Protein AF-A0A833L3V5-F1 (afdb_monomer)

Nearest PDB structures (foldseek):
  6b43-assembly1_e  TM=5.409E-01  e=3.934E+00  Human gammaherpesvirus 8
  6b43-assembly1_8  TM=4.117E-01  e=1.945E+00  Human gammaherpesvirus 8

Secondary structure (DSSP, 8-state):
---HHHHHHHHHHHHHHTS-----PPP-PPPP----SSSS--EEEEEEEEEEEEE-GGG-EEEEEEEEEESSHHHHHHHHHHHHHHSBS--SEEEEEEEEE-

Structure (mmCIF, N/CA/C/O backbone):
data_AF-A0A833L3V5-F1
#
_entry.id   AF-A0A833L3V5-F1
#
loop_
_atom_site.group_PDB
_atom_site.id
_atom_site.type_symbol
_atom_site.label_atom_id
_atom_site.label_alt_id
_atom_site.label_comp_id
_atom_site.label_asym_id
_atom_site.label_entity_id
_atom_site.label_seq_id
_atom_site.pdbx_PDB_ins_code
_atom_site.Cartn_x
_atom_site.Cartn_y
_atom_site.Cartn_z
_atom_site.occupancy
_atom_site.B_iso_or_equiv
_atom_site.auth_seq_id
_atom_site.auth_comp_id
_atom_site.auth_asym_id
_atom_site.auth_atom_id
_atom_site.pdbx_PDB_model_num
ATOM 1 N N . MET A 1 1 ? 7.699 17.200 63.605 1.00 53.66 1 MET A N 1
ATOM 2 C CA . MET A 1 1 ? 7.824 15.747 63.352 1.00 53.66 1 MET A CA 1
ATOM 3 C C . MET A 1 1 ? 7.376 15.482 61.928 1.00 53.66 1 MET A C 1
ATOM 5 O O . MET A 1 1 ? 6.195 15.617 61.641 1.00 53.66 1 MET A O 1
ATOM 9 N N . ILE A 1 2 ? 8.314 15.217 61.018 1.00 55.28 2 ILE A N 1
ATOM 10 C CA . ILE A 1 2 ? 7.978 14.902 59.626 1.00 55.28 2 ILE A CA 1
ATOM 11 C C . ILE A 1 2 ? 7.333 13.515 59.619 1.00 55.28 2 ILE A C 1
ATOM 13 O O . ILE A 1 2 ? 7.936 12.539 60.067 1.00 55.28 2 ILE A O 1
ATOM 17 N N . ASN A 1 3 ? 6.070 13.459 59.201 1.00 66.12 3 ASN A N 1
ATOM 18 C CA . ASN A 1 3 ? 5.272 12.246 59.250 1.00 66.12 3 ASN A CA 1
ATOM 19 C C . ASN A 1 3 ? 5.840 11.254 58.224 1.00 66.12 3 ASN A C 1
ATOM 21 O O . ASN A 1 3 ? 5.888 11.545 57.034 1.00 66.12 3 ASN A O 1
ATOM 25 N N . ARG A 1 4 ? 6.317 10.086 58.667 1.00 68.69 4 ARG A N 1
ATOM 26 C CA . ARG A 1 4 ? 7.006 9.117 57.786 1.00 68.69 4 ARG A CA 1
ATOM 27 C C . ARG A 1 4 ? 6.152 8.693 56.581 1.00 68.69 4 ARG A C 1
ATOM 29 O O . ARG A 1 4 ? 6.701 8.362 55.539 1.00 68.69 4 ARG A O 1
ATOM 36 N N . LEU A 1 5 ? 4.827 8.784 56.720 1.00 67.25 5 LEU A N 1
ATOM 37 C CA . LEU A 1 5 ? 3.826 8.551 55.678 1.00 67.25 5 LEU A CA 1
ATOM 38 C C . LEU A 1 5 ? 3.848 9.576 54.533 1.00 67.25 5 LEU A C 1
ATOM 40 O O . LEU A 1 5 ? 3.652 9.198 53.382 1.00 67.25 5 LEU A O 1
ATOM 44 N N . THR A 1 6 ? 4.091 10.863 54.806 1.00 70.19 6 THR A N 1
ATOM 45 C CA . THR A 1 6 ? 4.144 11.874 53.734 1.00 70.19 6 THR A CA 1
ATOM 46 C C . THR A 1 6 ? 5.424 11.764 52.916 1.00 70.19 6 THR A C 1
ATOM 48 O O . THR A 1 6 ? 5.406 12.063 51.722 1.00 70.19 6 THR A O 1
ATOM 51 N N . LEU A 1 7 ? 6.512 11.277 53.520 1.00 68.75 7 LEU A N 1
ATOM 52 C CA . LEU A 1 7 ? 7.782 11.046 52.829 1.00 68.75 7 LEU A CA 1
ATOM 53 C C . LEU A 1 7 ? 7.708 9.860 51.861 1.00 68.75 7 LEU A C 1
ATOM 55 O O . LEU A 1 7 ? 8.205 9.945 50.744 1.00 68.75 7 LEU A O 1
ATOM 59 N N . SER A 1 8 ? 7.053 8.769 52.260 1.00 70.56 8 SER A N 1
ATOM 60 C CA . SER A 1 8 ? 6.876 7.602 51.392 1.00 70.56 8 SER A CA 1
ATOM 61 C C . SER A 1 8 ? 5.919 7.876 50.230 1.00 70.56 8 SER A C 1
ATOM 63 O O . SER A 1 8 ? 6.185 7.429 49.116 1.00 70.56 8 SER A O 1
ATOM 65 N N . LEU A 1 9 ? 4.861 8.668 50.442 1.00 72.19 9 LEU A N 1
ATOM 66 C CA . LEU A 1 9 ? 3.953 9.077 49.361 1.00 72.19 9 LEU A CA 1
ATOM 67 C C . LEU A 1 9 ? 4.633 9.971 48.317 1.00 72.19 9 LEU A C 1
ATOM 69 O O . LEU A 1 9 ? 4.411 9.800 47.121 1.00 72.19 9 LEU A O 1
ATOM 73 N N . SER A 1 10 ? 5.471 10.910 48.755 1.00 71.31 10 SER A N 1
ATOM 74 C CA . SER A 1 10 ? 6.190 11.800 47.837 1.00 71.31 10 SER A CA 1
ATOM 75 C C . SER A 1 10 ? 7.285 11.059 47.066 1.00 71.31 10 SER A C 1
ATOM 77 O O . SER A 1 10 ? 7.423 11.277 45.864 1.00 71.31 10 SER A O 1
ATOM 79 N N . LEU A 1 11 ? 7.981 10.105 47.697 1.00 70.38 11 LEU A N 1
ATOM 80 C CA . LEU A 1 11 ? 8.932 9.239 46.993 1.00 70.38 11 LEU A CA 1
ATOM 81 C C . LEU A 1 11 ? 8.243 8.369 45.927 1.00 70.38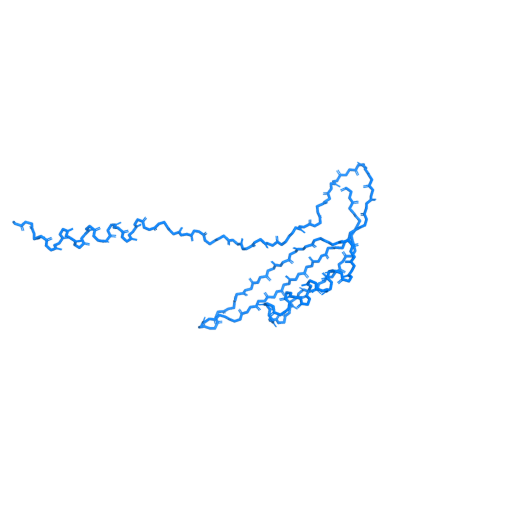 11 LEU A C 1
ATOM 83 O O . LEU A 1 11 ? 8.760 8.238 44.821 1.00 70.38 11 LEU A O 1
ATOM 87 N N . ALA A 1 12 ? 7.063 7.818 46.232 1.00 70.62 12 ALA A N 1
ATOM 88 C CA . ALA A 1 12 ? 6.280 7.025 45.282 1.00 70.62 12 ALA A CA 1
ATOM 89 C C . ALA A 1 12 ? 5.734 7.867 44.112 1.00 70.62 12 ALA A C 1
ATOM 91 O O . ALA A 1 12 ? 5.686 7.403 42.976 1.00 70.62 12 ALA A O 1
ATOM 92 N N . ALA A 1 13 ? 5.358 9.124 44.361 1.00 69.94 13 ALA A N 1
ATOM 93 C CA . ALA A 1 13 ? 4.929 10.038 43.304 1.00 69.94 13 ALA A CA 1
ATOM 94 C C . ALA A 1 13 ? 6.081 10.399 42.345 1.00 69.94 13 ALA A C 1
ATOM 96 O O . ALA A 1 13 ? 5.876 10.470 41.133 1.00 69.94 13 ALA A O 1
ATOM 97 N N . LEU A 1 14 ? 7.303 10.569 42.867 1.00 71.12 14 LEU A N 1
ATOM 98 C CA . LEU A 1 14 ? 8.493 10.825 42.048 1.00 71.12 14 LEU A CA 1
ATOM 99 C C . LEU A 1 14 ? 8.895 9.619 41.186 1.00 71.12 14 LEU A C 1
ATOM 101 O O . LEU A 1 14 ? 9.328 9.813 40.052 1.00 71.12 14 LEU A O 1
ATOM 105 N N . THR A 1 15 ? 8.731 8.385 41.672 1.00 67.88 15 THR A N 1
ATOM 106 C CA . THR A 1 15 ? 9.057 7.188 40.877 1.00 67.88 15 THR A CA 1
ATOM 107 C C . THR A 1 15 ? 8.056 6.941 39.749 1.00 67.88 15 THR A C 1
ATOM 109 O O . THR A 1 15 ? 8.459 6.513 38.670 1.00 67.88 15 THR A O 1
ATOM 112 N N . LEU A 1 16 ? 6.777 7.275 39.945 1.00 62.97 16 LEU A N 1
ATOM 113 C CA . LEU A 1 16 ? 5.752 7.222 38.894 1.00 62.97 16 LEU A CA 1
ATOM 114 C C . LEU A 1 16 ? 5.956 8.295 37.811 1.00 62.97 16 LEU A C 1
ATOM 116 O O . LEU A 1 16 ? 5.728 8.022 36.635 1.00 62.97 16 LEU A O 1
ATOM 120 N N . ALA A 1 17 ? 6.433 9.486 38.184 1.00 62.66 17 ALA A N 1
ATOM 121 C CA . ALA A 1 17 ? 6.758 10.556 37.236 1.00 62.66 17 ALA A CA 1
ATOM 122 C C . ALA A 1 17 ? 8.057 10.303 36.442 1.00 62.66 17 ALA A C 1
ATOM 124 O O . ALA A 1 17 ? 8.272 10.923 35.403 1.00 62.66 17 ALA A O 1
ATOM 125 N N . ALA A 1 18 ? 8.916 9.397 36.919 1.00 61.84 18 ALA A N 1
ATOM 126 C CA . ALA A 1 18 ? 10.180 9.042 36.277 1.00 61.84 18 ALA A CA 1
ATOM 127 C C . ALA A 1 18 ? 10.049 7.928 35.224 1.00 61.84 18 ALA A C 1
ATOM 129 O O . ALA A 1 18 ? 11.050 7.566 34.603 1.00 61.84 18 ALA A O 1
ATOM 130 N N . ILE A 1 19 ? 8.850 7.373 35.007 1.00 69.31 19 ILE A N 1
ATOM 131 C CA . ILE A 1 19 ? 8.636 6.398 33.936 1.00 69.31 19 ILE A CA 1
ATOM 132 C C . ILE A 1 19 ? 8.763 7.157 32.611 1.00 69.31 19 ILE A C 1
ATOM 134 O O . ILE A 1 19 ? 7.935 8.031 32.338 1.00 69.31 19 ILE A O 1
ATOM 138 N N . PRO A 1 20 ? 9.778 6.863 31.777 1.00 65.19 20 PRO A N 1
ATOM 139 C CA . PRO A 1 20 ? 9.891 7.513 30.488 1.00 65.19 20 PRO A CA 1
ATOM 140 C C . PRO A 1 20 ? 8.635 7.163 29.699 1.00 65.19 20 PRO A C 1
ATOM 142 O O . PRO A 1 20 ? 8.343 5.987 29.469 1.00 65.19 20 PRO A O 1
ATOM 145 N N . ALA A 1 21 ? 7.876 8.184 29.304 1.00 65.12 21 ALA A N 1
ATOM 146 C CA . ALA A 1 21 ? 6.815 8.006 28.334 1.00 65.12 21 ALA A CA 1
ATOM 147 C C . ALA A 1 21 ? 7.463 7.373 27.100 1.00 65.12 21 ALA A C 1
ATOM 149 O O . ALA A 1 21 ? 8.270 8.013 26.423 1.00 65.12 21 ALA A O 1
ATOM 150 N N . GLN A 1 22 ? 7.180 6.091 26.848 1.00 62.50 22 GLN A N 1
ATOM 151 C CA . GLN A 1 22 ? 7.614 5.453 25.617 1.00 62.50 22 GLN A CA 1
ATOM 152 C C . GLN A 1 22 ? 6.957 6.230 24.485 1.00 62.50 22 GLN A C 1
ATOM 154 O O . GLN A 1 22 ? 5.746 6.143 24.279 1.00 62.50 22 GLN A O 1
ATOM 159 N N . ALA A 1 23 ? 7.756 7.040 23.792 1.00 62.38 23 ALA A N 1
ATOM 160 C CA . ALA A 1 23 ? 7.311 7.723 22.599 1.00 62.38 23 ALA A CA 1
ATOM 161 C C . ALA A 1 23 ? 6.834 6.639 21.633 1.00 62.38 23 ALA A C 1
ATOM 163 O O . ALA A 1 23 ? 7.609 5.775 21.214 1.00 62.38 23 ALA A O 1
ATOM 164 N N . TRP A 1 24 ? 5.534 6.647 21.346 1.00 54.75 24 TRP A N 1
ATOM 165 C CA . TRP A 1 24 ? 4.954 5.754 20.363 1.00 54.75 24 TRP A CA 1
ATOM 166 C C . TRP A 1 24 ? 5.729 5.928 19.055 1.00 54.75 24 TRP A C 1
ATOM 168 O O . TRP A 1 24 ? 5.763 7.014 18.476 1.00 54.75 24 TRP A O 1
ATOM 178 N N . SER A 1 25 ? 6.407 4.867 18.627 1.00 49.81 25 SER A N 1
ATOM 179 C CA . SER A 1 25 ? 7.123 4.839 17.359 1.00 49.81 25 SER A CA 1
ATOM 180 C C . SER A 1 25 ? 6.141 4.353 16.298 1.00 49.81 25 SER A C 1
ATOM 182 O O . SER A 1 25 ? 5.559 3.273 16.463 1.00 49.81 25 SER A O 1
ATOM 184 N N . PRO A 1 26 ? 5.910 5.125 15.221 1.00 54.41 26 PRO A N 1
ATOM 185 C CA . PRO A 1 26 ? 5.041 4.662 14.160 1.00 54.41 26 PRO A CA 1
ATOM 186 C C . PRO A 1 26 ? 5.608 3.347 13.608 1.00 54.41 26 PRO A C 1
ATOM 188 O O . PRO A 1 26 ? 6.819 3.241 13.394 1.00 54.41 26 PRO A O 1
ATOM 191 N N . PRO A 1 27 ? 4.763 2.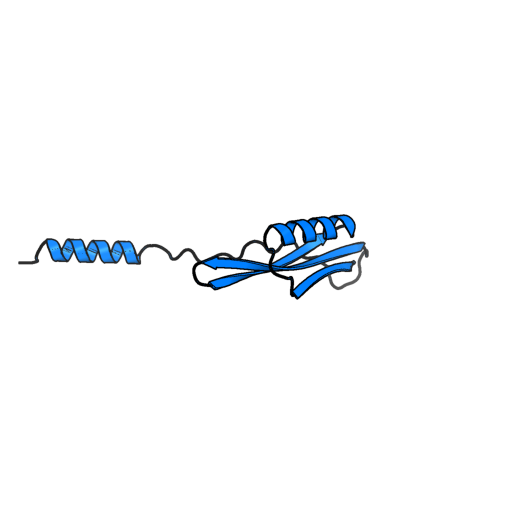322 13.4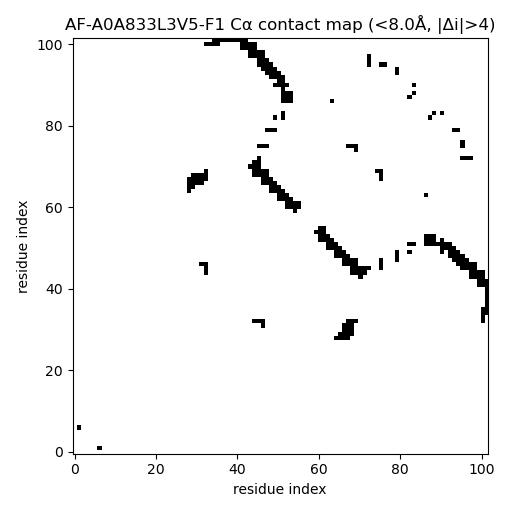02 1.00 50.72 27 PRO A N 1
ATOM 192 C CA . PRO A 1 27 ? 5.217 1.076 12.806 1.00 50.72 27 PRO A CA 1
ATOM 193 C C . PRO A 1 27 ? 5.830 1.371 11.438 1.00 50.72 27 PRO A C 1
ATOM 195 O O . PRO A 1 27 ? 5.361 2.270 10.737 1.00 50.72 27 PRO A O 1
ATOM 198 N N . SER A 1 28 ? 6.851 0.600 11.055 1.00 52.25 28 SER A N 1
ATOM 199 C CA . SER A 1 28 ? 7.485 0.727 9.745 1.00 52.25 28 SER A CA 1
ATOM 200 C C . SER A 1 28 ? 6.423 0.646 8.649 1.00 52.25 28 SER A C 1
ATOM 202 O O . SER A 1 28 ? 5.879 -0.423 8.351 1.00 52.25 28 SER A O 1
ATOM 204 N N . VAL A 1 29 ? 6.122 1.788 8.047 1.00 60.41 29 VAL A N 1
ATOM 205 C CA . VAL A 1 29 ? 5.504 1.843 6.732 1.00 60.41 29 VAL A CA 1
ATOM 206 C C . VAL A 1 29 ? 6.554 1.269 5.783 1.00 60.41 29 VAL A C 1
ATOM 208 O O . VAL A 1 29 ? 7.721 1.633 5.894 1.00 60.41 29 VAL A O 1
ATOM 211 N N . GLY A 1 30 ? 6.212 0.242 5.003 1.00 63.50 30 GLY A N 1
ATOM 212 C CA . GLY A 1 30 ? 7.196 -0.555 4.256 1.00 63.50 30 GLY A CA 1
ATOM 213 C C . GLY A 1 30 ? 8.123 0.268 3.344 1.00 63.50 30 GLY A C 1
ATOM 214 O O . GLY A 1 30 ? 7.966 1.475 3.169 1.00 63.50 30 GLY A O 1
ATOM 215 N N . GLN A 1 31 ? 9.129 -0.388 2.762 1.00 74.06 31 GLN A N 1
ATOM 216 C CA . GLN A 1 31 ? 10.123 0.301 1.933 1.00 74.06 31 GLN A CA 1
ATOM 217 C C . GLN A 1 31 ? 9.475 0.974 0.722 1.00 74.06 31 GLN A C 1
ATOM 219 O O . GLN A 1 31 ? 8.880 0.310 -0.124 1.00 74.06 31 GLN A O 1
ATOM 224 N N . THR A 1 32 ? 9.622 2.290 0.615 1.00 81.12 32 THR A N 1
ATOM 225 C CA . THR A 1 32 ? 9.181 3.048 -0.554 1.00 81.12 32 THR A CA 1
ATOM 226 C C . THR A 1 32 ? 9.996 2.662 -1.786 1.00 81.12 32 THR A C 1
ATOM 228 O O . THR A 1 32 ? 11.136 2.203 -1.682 1.00 81.12 32 THR A O 1
ATOM 231 N N . CYS A 1 33 ? 9.422 2.850 -2.977 1.00 86.38 33 CYS A N 1
ATOM 232 C CA . CYS A 1 33 ? 10.188 2.741 -4.213 1.00 86.38 33 CYS A CA 1
ATOM 233 C C . CYS A 1 33 ? 11.183 3.905 -4.297 1.00 86.38 33 CYS A C 1
ATOM 235 O O . CYS A 1 33 ? 10.861 4.974 -4.815 1.00 86.38 33 CYS A O 1
ATOM 237 N N . ALA A 1 34 ? 12.372 3.705 -3.731 1.00 82.12 34 ALA A N 1
ATOM 238 C CA . ALA A 1 34 ? 13.445 4.681 -3.756 1.00 82.12 34 ALA A CA 1
ATOM 239 C C . ALA A 1 34 ? 14.002 4.791 -5.180 1.00 82.12 34 ALA A C 1
ATOM 241 O O . ALA A 1 34 ? 14.448 3.806 -5.763 1.00 82.12 34 ALA A O 1
ATOM 242 N N . GLY A 1 35 ? 13.960 6.001 -5.728 1.00 78.06 35 GLY A N 1
ATOM 243 C CA . GLY A 1 35 ? 14.605 6.351 -6.985 1.00 78.06 35 GLY A CA 1
ATOM 244 C C . GLY A 1 35 ? 15.452 7.605 -6.807 1.00 78.06 35 GLY A C 1
ATOM 245 O O . GLY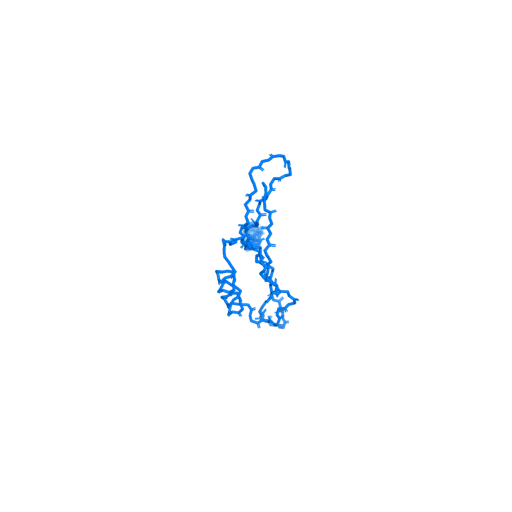 A 1 35 ? 15.144 8.476 -5.993 1.00 78.06 35 GLY A O 1
ATOM 246 N N . THR A 1 36 ? 16.523 7.700 -7.573 1.00 74.56 36 THR A N 1
ATOM 247 C CA . THR A 1 36 ? 17.391 8.859 -7.697 1.00 74.56 36 THR A CA 1
ATOM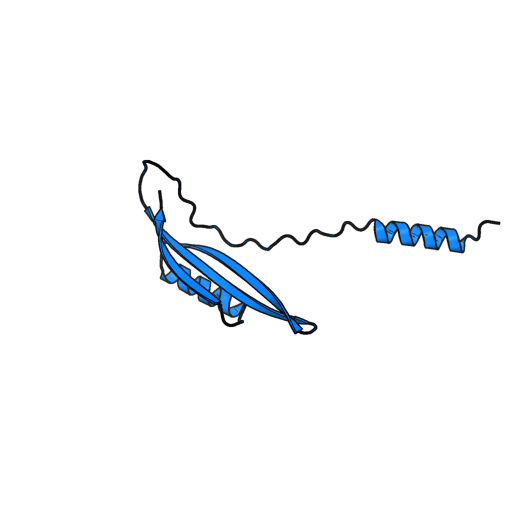 248 C C . THR A 1 36 ? 16.956 9.729 -8.880 1.00 74.56 36 THR A C 1
ATOM 250 O O . THR A 1 36 ? 16.434 9.267 -9.897 1.00 74.56 36 THR A O 1
ATOM 253 N N . ARG A 1 37 ? 17.136 11.046 -8.753 1.00 71.75 37 ARG A N 1
ATOM 254 C CA . ARG A 1 37 ? 16.933 11.990 -9.859 1.00 71.75 37 ARG A CA 1
ATOM 255 C C . ARG A 1 37 ? 18.265 12.145 -10.595 1.00 71.75 37 ARG A C 1
ATOM 257 O O . ARG A 1 37 ? 19.206 12.662 -10.010 1.00 71.75 37 ARG A O 1
ATOM 264 N N . GLY A 1 38 ? 18.338 11.770 -11.872 1.00 74.44 38 GLY A N 1
ATOM 265 C CA . GLY A 1 38 ? 19.551 11.977 -12.670 1.00 74.44 38 GLY A CA 1
ATOM 266 C C . GLY A 1 38 ? 19.681 11.059 -13.883 1.00 74.44 38 GLY A C 1
ATOM 267 O O . GLY A 1 38 ? 18.705 10.442 -14.320 1.00 74.44 38 GLY A O 1
ATOM 268 N N . ALA A 1 39 ? 20.895 11.010 -14.436 1.00 75.06 39 ALA A N 1
ATOM 269 C CA . ALA A 1 39 ? 21.296 10.033 -15.443 1.00 75.06 39 ALA A CA 1
ATOM 270 C C . ALA A 1 39 ? 21.621 8.692 -14.764 1.00 75.06 39 ALA A C 1
ATOM 272 O O . ALA A 1 39 ? 22.223 8.676 -13.695 1.00 75.06 39 ALA A O 1
ATOM 273 N N . GLY A 1 40 ? 21.223 7.576 -15.376 1.00 78.25 40 GLY A N 1
ATOM 274 C CA . GLY A 1 40 ? 21.428 6.245 -14.804 1.00 78.25 40 GLY A CA 1
ATOM 275 C C . GLY A 1 40 ? 20.522 5.176 -15.421 1.00 78.25 40 GLY A C 1
ATOM 276 O O . GLY A 1 40 ? 19.606 5.506 -16.190 1.00 78.25 40 GLY A O 1
ATOM 277 N N . PRO A 1 41 ? 20.781 3.892 -15.117 1.00 82.25 41 PRO A N 1
ATOM 278 C CA . PRO A 1 41 ? 19.982 2.780 -15.610 1.00 82.25 41 PRO A CA 1
ATOM 279 C C . PRO A 1 41 ? 18.556 2.843 -15.055 1.00 82.25 41 PRO A C 1
ATOM 281 O O . PRO A 1 41 ? 18.327 2.958 -13.853 1.00 82.25 41 PRO A O 1
ATOM 284 N N . ARG A 1 42 ? 17.577 2.753 -15.957 1.00 87.56 42 ARG A N 1
ATOM 285 C CA . ARG A 1 42 ? 16.156 2.717 -15.601 1.00 87.56 42 ARG A CA 1
ATOM 286 C C . ARG A 1 42 ? 15.741 1.296 -15.268 1.00 87.56 42 ARG A C 1
ATOM 288 O O . ARG A 1 42 ? 16.064 0.375 -16.012 1.00 87.56 42 ARG A O 1
ATOM 295 N N . HIS A 1 43 ? 14.946 1.140 -14.220 1.00 88.44 43 HIS A N 1
ATOM 296 C CA . HIS A 1 43 ? 14.288 -0.124 -13.914 1.00 88.44 43 HIS A CA 1
ATOM 297 C C . HIS A 1 43 ? 12.813 0.106 -13.585 1.00 88.44 43 HIS A C 1
ATOM 299 O O . HIS A 1 43 ? 12.419 1.172 -13.114 1.00 88.44 43 HIS A O 1
ATOM 305 N N . VAL A 1 44 ? 11.976 -0.882 -13.894 1.00 91.62 44 VAL A N 1
ATOM 306 C CA . VAL A 1 44 ? 10.540 -0.836 -13.606 1.00 91.62 44 VAL A CA 1
ATOM 307 C C . VAL A 1 44 ? 10.293 -1.519 -12.268 1.00 91.62 44 VAL A C 1
ATOM 309 O O . VAL A 1 44 ? 10.794 -2.615 -12.029 1.00 91.62 44 VAL A O 1
ATOM 312 N N . ALA A 1 45 ? 9.503 -0.877 -11.418 1.00 92.69 45 ALA A N 1
ATOM 313 C CA . ALA A 1 45 ? 9.023 -1.429 -10.160 1.00 92.69 45 ALA A CA 1
ATOM 314 C C . ALA A 1 45 ? 7.520 -1.159 -10.007 1.00 92.69 45 ALA A C 1
ATOM 316 O O . ALA A 1 45 ? 6.891 -0.516 -10.850 1.00 92.69 45 ALA A O 1
ATOM 317 N N . VAL A 1 46 ? 6.928 -1.657 -8.928 1.00 93.50 46 VAL A N 1
ATOM 318 C CA . VAL A 1 46 ? 5.523 -1.446 -8.575 1.00 93.50 46 VAL A CA 1
ATOM 319 C C . VAL A 1 46 ? 5.453 -0.831 -7.185 1.00 93.50 46 VAL A C 1
ATOM 321 O O . VAL A 1 46 ? 5.851 -1.455 -6.205 1.00 93.50 46 VAL A O 1
ATOM 324 N N . ALA A 1 47 ? 4.935 0.390 -7.105 1.00 93.75 47 ALA A N 1
ATOM 325 C CA . ALA A 1 47 ? 4.667 1.084 -5.857 1.00 93.75 47 ALA A CA 1
ATOM 326 C C . ALA A 1 47 ? 3.287 0.676 -5.326 1.00 93.75 47 ALA A C 1
ATOM 328 O O . ALA A 1 47 ? 2.259 0.967 -5.944 1.00 93.75 47 ALA A O 1
ATOM 329 N N . GLY A 1 48 ? 3.274 -0.005 -4.184 1.00 93.50 48 GLY A N 1
ATOM 330 C CA . GLY A 1 48 ? 2.071 -0.346 -3.439 1.00 93.50 48 GLY A CA 1
ATOM 331 C C . GLY A 1 48 ? 1.741 0.723 -2.405 1.00 93.50 48 GLY A C 1
ATOM 332 O O . GLY A 1 48 ? 2.618 1.139 -1.650 1.00 93.50 48 GLY A O 1
ATOM 333 N N . ASN A 1 49 ? 0.475 1.132 -2.342 1.00 92.81 49 ASN A N 1
ATOM 334 C CA . ASN A 1 49 ? -0.053 2.008 -1.295 1.00 92.81 49 ASN A CA 1
ATOM 335 C C . ASN A 1 49 ? -1.323 1.394 -0.711 1.00 92.81 49 ASN A C 1
ATOM 337 O O . ASN A 1 49 ? -2.198 0.978 -1.469 1.00 92.81 49 ASN A O 1
ATOM 341 N N . TYR A 1 50 ? -1.431 1.368 0.616 1.00 91.81 50 TYR A N 1
ATOM 342 C CA . TYR A 1 50 ? -2.623 0.919 1.333 1.00 91.81 50 TYR A CA 1
ATOM 343 C C . TYR A 1 50 ? -2.942 1.879 2.477 1.00 91.81 50 TYR A C 1
ATOM 345 O O . TYR A 1 50 ? -2.117 2.085 3.364 1.00 91.81 50 TYR A O 1
ATOM 353 N N . LEU A 1 51 ? -4.146 2.437 2.491 1.00 90.81 51 LEU A N 1
ATOM 354 C CA . LEU A 1 51 ? -4.674 3.251 3.577 1.00 90.81 51 LEU A CA 1
ATOM 355 C C . LEU A 1 51 ? -5.882 2.538 4.164 1.00 90.81 51 LEU A C 1
ATOM 357 O O . LEU A 1 51 ? -6.924 2.519 3.525 1.00 90.81 51 LEU A O 1
ATOM 361 N N . GLY A 1 52 ? -5.764 2.016 5.380 1.00 90.38 52 GLY A N 1
ATOM 362 C CA . GLY A 1 52 ? -6.866 1.351 6.074 1.00 90.38 52 GLY A CA 1
ATOM 363 C C . GLY A 1 52 ? -6.801 1.579 7.575 1.00 90.38 52 GLY A C 1
ATOM 364 O O . GLY A 1 52 ? -6.172 2.522 8.055 1.00 90.38 52 GLY A O 1
ATOM 365 N N . GLY A 1 53 ? -7.458 0.719 8.340 1.00 88.56 53 GLY A N 1
ATOM 366 C CA . GLY A 1 53 ? -7.411 0.803 9.792 1.00 88.56 53 GLY A CA 1
ATOM 367 C C . GLY A 1 53 ? -8.226 -0.277 10.477 1.00 88.56 53 GLY A C 1
ATOM 368 O O . GLY A 1 53 ? -8.723 -1.200 9.834 1.00 88.56 53 GLY A O 1
ATOM 369 N N . ARG A 1 54 ? -8.369 -0.143 11.792 1.00 88.06 54 ARG A N 1
ATOM 370 C CA . ARG A 1 54 ? -9.211 -1.009 12.623 1.00 88.06 54 ARG A CA 1
ATOM 371 C C . ARG A 1 54 ? -9.889 -0.196 13.717 1.00 88.06 54 ARG A C 1
ATOM 373 O O . ARG A 1 54 ? -9.335 0.800 14.183 1.00 88.06 54 ARG A O 1
ATOM 380 N N . LEU A 1 55 ? -11.073 -0.633 14.128 1.00 86.75 55 LEU A N 1
ATOM 381 C CA . LEU A 1 55 ? -11.709 -0.107 15.330 1.00 86.75 55 LEU A CA 1
ATOM 382 C C . LEU A 1 55 ? -10.940 -0.598 16.558 1.00 86.75 55 LEU A C 1
ATOM 384 O O . LEU A 1 55 ? -10.589 -1.774 16.665 1.00 86.75 55 LEU A O 1
ATOM 388 N N . VAL A 1 56 ? -10.669 0.329 17.461 1.00 84.62 56 VAL A N 1
ATOM 389 C CA . VAL A 1 56 ? -10.111 0.100 18.791 1.00 84.62 56 VAL A CA 1
ATOM 390 C C . VAL A 1 56 ? -11.237 0.332 19.806 1.00 84.62 56 VAL A C 1
ATOM 392 O O . VAL A 1 56 ? -12.374 0.654 19.452 1.00 84.62 56 VAL A O 1
ATOM 395 N N . ARG A 1 57 ? -10.943 0.113 21.086 1.00 84.19 57 ARG A N 1
ATOM 396 C CA . ARG A 1 57 ? -11.869 0.357 22.191 1.00 84.19 57 ARG A CA 1
ATOM 397 C C . ARG A 1 57 ? -12.386 1.805 22.184 1.00 84.19 57 ARG A C 1
ATOM 399 O O . ARG A 1 57 ? -11.693 2.716 21.737 1.00 84.19 57 ARG A O 1
ATOM 406 N N . ASP A 1 58 ? -13.611 1.980 22.676 1.00 85.25 58 ASP A N 1
ATOM 407 C CA . ASP A 1 58 ? -14.264 3.282 22.872 1.00 85.25 58 ASP A CA 1
ATOM 408 C C . ASP A 1 58 ? -14.499 4.081 21.573 1.00 85.25 58 ASP A C 1
ATOM 410 O O . ASP A 1 58 ? -14.518 5.308 21.567 1.00 85.25 58 ASP A O 1
ATOM 414 N N . GLY A 1 59 ? -14.691 3.381 20.447 1.00 77.62 59 GLY A N 1
ATOM 415 C CA . GLY A 1 59 ? -15.044 3.993 19.159 1.00 77.62 59 GLY A CA 1
ATOM 416 C C . GLY A 1 59 ? -13.879 4.671 18.430 1.00 77.62 59 GLY A C 1
ATOM 417 O O . GLY A 1 59 ? -14.081 5.280 17.379 1.00 77.62 59 GLY A O 1
ATOM 418 N N . ILE A 1 60 ? -12.656 4.553 18.951 1.00 81.12 60 ILE A N 1
ATOM 419 C CA . ILE A 1 60 ? -11.455 5.123 18.339 1.00 81.12 60 ILE A CA 1
ATOM 420 C C . ILE A 1 60 ? -11.047 4.283 17.124 1.00 81.12 60 ILE A C 1
ATOM 422 O O . ILE A 1 60 ? -10.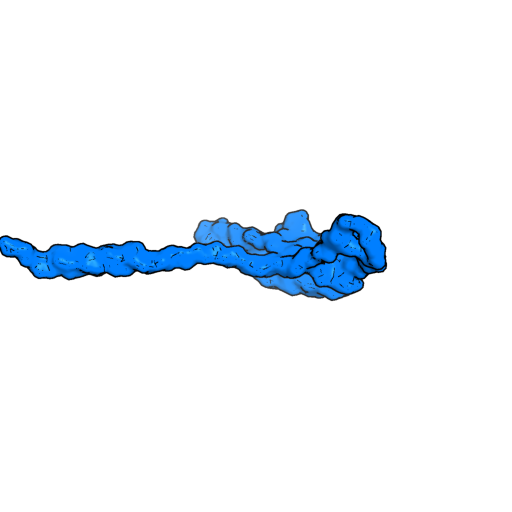961 3.060 17.199 1.00 81.12 60 ILE A O 1
ATOM 426 N N . VAL A 1 61 ? -10.749 4.931 15.997 1.00 83.00 61 VAL A N 1
ATOM 427 C CA . VAL A 1 61 ? -10.249 4.267 14.784 1.00 83.00 61 VAL A CA 1
ATOM 428 C C . VAL A 1 61 ? -8.732 4.438 14.675 1.00 83.00 61 VAL A C 1
ATOM 430 O O . VAL A 1 61 ? -8.245 5.552 14.496 1.00 83.00 61 VAL A O 1
ATOM 433 N N . ASP A 1 62 ? -7.986 3.332 14.696 1.00 83.81 62 ASP A N 1
ATOM 434 C CA . ASP A 1 62 ? -6.546 3.298 14.400 1.00 83.81 62 ASP A CA 1
ATOM 435 C C . ASP A 1 62 ? -6.347 3.244 12.879 1.00 83.81 62 ASP A C 1
ATOM 437 O O . ASP A 1 62 ? -6.445 2.174 12.267 1.00 83.81 62 ASP A O 1
ATOM 441 N N . ARG A 1 63 ? -6.136 4.411 12.254 1.00 85.56 63 ARG A N 1
ATOM 442 C CA . ARG A 1 63 ? -5.843 4.532 10.816 1.00 85.56 63 ARG A CA 1
ATOM 443 C C . ARG A 1 63 ? -4.355 4.351 10.552 1.00 85.56 63 ARG A C 1
ATOM 445 O O . ARG A 1 63 ? -3.522 4.971 11.207 1.00 85.56 63 ARG A O 1
ATOM 452 N N . LYS A 1 64 ? -4.025 3.570 9.524 1.00 84.75 64 LYS A N 1
ATOM 453 C CA . LYS A 1 64 ? -2.650 3.322 9.091 1.00 84.75 64 LYS A CA 1
ATOM 454 C C . LYS A 1 64 ? -2.511 3.455 7.584 1.00 84.75 64 LYS A C 1
ATOM 456 O O . LYS A 1 64 ? -3.327 2.947 6.818 1.00 84.75 64 LYS A O 1
ATOM 461 N N . SER A 1 65 ? -1.441 4.132 7.185 1.00 87.50 65 SER A N 1
ATOM 462 C CA . SER A 1 65 ? -0.968 4.203 5.807 1.00 87.50 65 SER A CA 1
ATOM 463 C C . SER A 1 65 ? 0.233 3.282 5.672 1.00 87.50 65 SER A C 1
ATOM 465 O O . SER A 1 65 ? 1.081 3.269 6.556 1.00 87.50 65 SER A O 1
ATOM 467 N N . PHE A 1 66 ? 0.313 2.513 4.597 1.00 88.06 66 PHE A N 1
ATOM 468 C CA . PHE A 1 66 ? 1.441 1.652 4.282 1.00 88.06 66 PHE A CA 1
ATOM 469 C C . PHE A 1 66 ? 1.881 1.909 2.852 1.00 88.06 66 PHE A C 1
ATOM 471 O O . PHE A 1 66 ? 1.053 2.077 1.956 1.00 88.06 66 PHE A O 1
ATOM 478 N N . GLN A 1 67 ? 3.191 1.878 2.644 1.00 90.56 67 GLN A N 1
ATOM 479 C CA . GLN A 1 67 ? 3.809 1.948 1.328 1.00 90.56 67 GLN A CA 1
ATOM 480 C C . GLN A 1 67 ? 4.782 0.783 1.193 1.00 90.56 67 GLN A C 1
ATOM 482 O O . GLN A 1 67 ? 5.321 0.322 2.196 1.00 90.56 67 GLN A O 1
ATOM 487 N N . ALA A 1 68 ? 4.965 0.263 -0.012 1.00 90.62 68 ALA A N 1
ATOM 488 C CA . ALA A 1 68 ? 5.936 -0.790 -0.280 1.00 90.62 68 ALA A CA 1
ATOM 489 C C . ALA A 1 68 ? 6.343 -0.792 -1.760 1.00 90.62 68 ALA A C 1
ATOM 491 O O . ALA A 1 68 ? 5.581 -0.341 -2.617 1.00 90.62 68 ALA A O 1
ATOM 492 N N . CYS A 1 69 ? 7.529 -1.315 -2.066 1.00 92.31 69 CYS A N 1
ATOM 493 C CA . CYS A 1 69 ? 8.017 -1.478 -3.430 1.00 92.31 69 CYS A CA 1
ATOM 494 C C . CYS A 1 69 ? 8.126 -2.956 -3.806 1.00 92.31 69 CYS A C 1
ATOM 496 O O . CYS A 1 69 ? 8.676 -3.762 -3.056 1.00 92.31 69 CYS A O 1
ATOM 498 N N . PHE A 1 70 ? 7.628 -3.304 -4.989 1.00 92.12 70 PHE A N 1
ATOM 499 C CA . PHE A 1 70 ? 7.587 -4.672 -5.493 1.00 92.12 70 PHE A CA 1
ATOM 500 C C . PHE A 1 70 ? 8.170 -4.762 -6.898 1.00 92.12 70 PHE A C 1
ATOM 502 O O . PHE A 1 70 ? 8.172 -3.801 -7.662 1.00 92.12 70 PHE A O 1
ATOM 509 N N . GLN A 1 71 ? 8.627 -5.958 -7.261 1.00 90.62 71 GLN A N 1
ATOM 510 C CA . GLN A 1 71 ? 9.083 -6.258 -8.620 1.00 90.62 71 GLN A CA 1
ATOM 511 C C . GLN A 1 71 ? 7.916 -6.545 -9.577 1.00 90.62 71 GLN A C 1
ATOM 513 O O . GLN A 1 71 ? 8.047 -6.350 -10.781 1.00 90.62 71 GLN A O 1
ATOM 518 N N . THR A 1 72 ? 6.774 -7.012 -9.058 1.00 92.00 72 THR A N 1
ATOM 519 C CA . THR A 1 72 ? 5.615 -7.430 -9.859 1.00 92.00 72 THR A CA 1
ATOM 520 C C . THR A 1 72 ? 4.305 -6.934 -9.253 1.00 92.00 72 THR A C 1
ATOM 522 O O . THR A 1 72 ? 4.236 -6.638 -8.057 1.00 92.00 72 THR A O 1
ATOM 525 N N . VAL A 1 73 ? 3.262 -6.848 -10.088 1.00 94.19 73 VAL A N 1
ATOM 526 C CA . VAL A 1 73 ? 1.913 -6.443 -9.658 1.00 94.19 73 VAL A CA 1
ATOM 527 C C . VAL A 1 73 ? 1.314 -7.500 -8.733 1.00 94.19 73 VAL A C 1
ATOM 529 O O . VAL A 1 73 ? 0.869 -7.145 -7.651 1.00 94.19 73 VAL A O 1
ATOM 532 N N . ASP A 1 74 ? 1.439 -8.784 -9.066 1.00 95.12 74 ASP A N 1
ATOM 533 C CA . ASP A 1 74 ? 0.895 -9.884 -8.256 1.00 95.12 74 ASP A CA 1
ATOM 534 C C . ASP A 1 74 ? 1.407 -9.864 -6.809 1.00 95.12 74 ASP A C 1
ATOM 536 O O . ASP A 1 74 ? 0.645 -10.036 -5.859 1.00 95.12 74 ASP A O 1
ATOM 540 N N . ARG A 1 75 ? 2.708 -9.596 -6.605 1.00 93.56 75 ARG A N 1
ATOM 541 C CA . ARG A 1 75 ? 3.276 -9.473 -5.251 1.00 93.56 75 ARG A CA 1
ATOM 542 C C . ARG A 1 75 ? 2.709 -8.273 -4.499 1.00 93.56 75 ARG A C 1
ATOM 544 O O . ARG A 1 75 ? 2.501 -8.364 -3.291 1.00 93.56 75 ARG A O 1
ATOM 551 N N . CYS A 1 76 ? 2.466 -7.172 -5.204 1.00 94.19 76 CYS A N 1
ATOM 552 C CA . CYS A 1 76 ? 1.829 -5.999 -4.628 1.00 94.19 76 CYS A CA 1
ATOM 553 C C . CYS A 1 76 ? 0.371 -6.292 -4.241 1.00 94.19 76 CYS A C 1
ATOM 555 O O . CYS A 1 76 ? -0.037 -5.962 -3.131 1.00 94.19 76 CYS A O 1
ATOM 557 N N . GLU A 1 77 ? -0.399 -6.969 -5.094 1.00 94.94 77 GLU A N 1
ATOM 558 C CA . GLU A 1 77 ? -1.799 -7.313 -4.819 1.00 94.94 77 GLU A CA 1
ATOM 559 C C . GLU A 1 77 ? -1.941 -8.292 -3.649 1.00 94.94 77 GLU A C 1
ATOM 561 O O . GLU A 1 77 ? -2.772 -8.080 -2.766 1.00 94.94 77 GLU A O 1
ATOM 566 N N . LEU A 1 78 ? -1.076 -9.308 -3.570 1.00 94.94 78 LEU A N 1
ATOM 567 C CA . LEU A 1 78 ? -1.014 -10.208 -2.414 1.00 94.94 78 LEU A CA 1
ATOM 568 C C . LEU A 1 78 ? -0.719 -9.447 -1.118 1.00 94.94 78 LEU A C 1
ATOM 570 O O . LEU A 1 78 ? -1.322 -9.718 -0.078 1.00 94.94 78 LEU A O 1
ATOM 574 N N . TRP A 1 79 ? 0.184 -8.469 -1.177 1.00 93.50 79 TRP A N 1
ATOM 575 C CA . TRP A 1 79 ? 0.472 -7.607 -0.039 1.00 93.50 79 TRP A CA 1
ATOM 576 C C . TRP A 1 79 ? -0.716 -6.708 0.333 1.00 93.50 79 TRP A C 1
ATOM 578 O O . TRP A 1 79 ? -1.017 -6.575 1.519 1.00 93.50 79 TRP A O 1
ATOM 588 N N . LEU A 1 80 ? -1.432 -6.135 -0.643 1.00 92.56 80 LEU A N 1
ATOM 589 C CA . LEU A 1 80 ? -2.657 -5.369 -0.384 1.00 92.56 80 LEU A CA 1
ATOM 590 C C . LEU A 1 80 ? -3.714 -6.237 0.307 1.00 92.56 80 LEU A C 1
ATOM 592 O O . LEU A 1 80 ? -4.304 -5.803 1.296 1.00 92.56 80 LEU A O 1
ATOM 596 N N . ALA A 1 81 ? -3.915 -7.470 -0.164 1.00 92.69 81 ALA A N 1
ATOM 597 C CA . ALA A 1 81 ? -4.839 -8.420 0.449 1.00 92.69 81 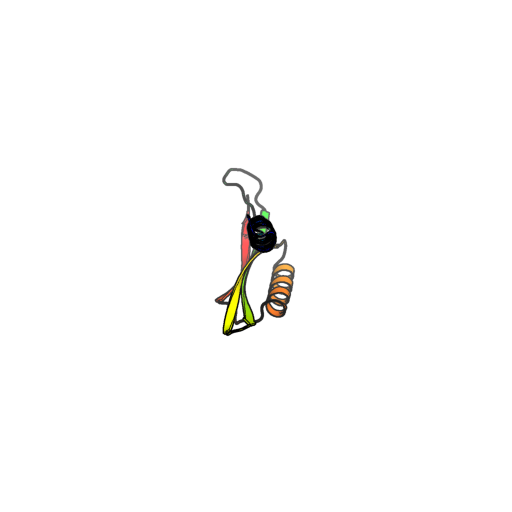ALA A CA 1
ATOM 598 C C . ALA A 1 81 ? -4.433 -8.752 1.895 1.00 92.69 81 ALA A C 1
ATOM 600 O O . ALA A 1 81 ? -5.276 -8.791 2.791 1.00 92.69 81 ALA A O 1
ATOM 601 N N . ASP A 1 82 ? -3.136 -8.928 2.160 1.00 92.62 82 ASP A N 1
ATOM 602 C CA . ASP A 1 82 ? -2.632 -9.134 3.517 1.00 92.62 82 ASP A CA 1
ATOM 603 C C . ASP A 1 82 ? -2.909 -7.931 4.436 1.00 92.62 82 ASP A C 1
ATOM 605 O O . ASP A 1 82 ? -3.390 -8.101 5.561 1.00 92.62 82 ASP A O 1
ATOM 609 N N . LYS A 1 83 ? -2.695 -6.704 3.942 1.00 90.50 83 LYS A N 1
ATOM 610 C CA . LYS A 1 83 ? -3.012 -5.480 4.692 1.00 90.50 83 LYS A CA 1
ATOM 611 C C . LYS A 1 83 ? -4.503 -5.301 4.921 1.00 90.50 83 LYS A C 1
ATOM 613 O O . LYS A 1 83 ? -4.877 -4.915 6.027 1.00 90.50 83 LYS A O 1
ATOM 618 N N . ALA A 1 84 ? -5.338 -5.667 3.955 1.00 90.50 84 ALA A N 1
ATOM 619 C CA . ALA A 1 84 ? -6.785 -5.682 4.118 1.00 90.50 84 ALA A CA 1
ATOM 620 C C . ALA A 1 84 ? -7.243 -6.635 5.226 1.00 90.50 84 ALA A C 1
ATOM 622 O O . ALA A 1 84 ? -8.134 -6.289 5.993 1.00 90.50 84 ALA A O 1
ATOM 623 N N . ARG A 1 85 ? -6.594 -7.791 5.402 1.00 90.56 85 ARG A N 1
ATOM 624 C CA . ARG A 1 85 ? -6.912 -8.693 6.525 1.00 90.56 85 ARG A CA 1
ATOM 625 C C . ARG A 1 85 ? -6.525 -8.109 7.883 1.00 90.56 85 ARG A C 1
ATOM 627 O O . ARG A 1 85 ? -7.252 -8.283 8.854 1.00 90.56 85 ARG A O 1
ATOM 634 N N . GLN A 1 86 ? -5.380 -7.431 7.965 1.00 88.62 86 GLN A N 1
ATOM 635 C CA . GLN A 1 86 ? -4.874 -6.865 9.225 1.00 88.62 86 GLN A CA 1
ATOM 636 C C . GLN A 1 86 ? -5.579 -5.555 9.614 1.00 88.62 86 GLN A C 1
ATOM 638 O O . GLN A 1 86 ? -5.726 -5.255 10.801 1.00 88.62 86 GLN A O 1
ATOM 643 N N . PHE A 1 87 ? -6.003 -4.773 8.620 1.00 89.50 87 PHE A N 1
ATOM 644 C CA . PHE A 1 87 ? -6.580 -3.437 8.770 1.00 89.50 87 PHE A CA 1
ATOM 645 C C . PHE A 1 87 ? -7.833 -3.301 7.879 1.00 89.50 87 PHE A C 1
ATOM 647 O O . PHE A 1 87 ? -7.786 -2.579 6.877 1.00 89.50 87 PHE A O 1
ATOM 654 N N . PRO A 1 88 ? -8.938 -3.998 8.229 1.00 85.94 88 PRO A N 1
ATOM 655 C CA . PRO A 1 88 ? -10.075 -4.292 7.344 1.00 85.94 88 PRO A CA 1
ATOM 656 C C . PRO A 1 88 ? -11.051 -3.141 7.095 1.00 85.94 88 PRO A C 1
ATOM 658 O O . PRO A 1 88 ? -12.051 -3.331 6.405 1.00 85.94 88 PRO A O 1
ATOM 661 N N . LEU A 1 89 ? -10.812 -1.949 7.646 1.00 83.69 89 LEU A N 1
ATOM 662 C CA . LEU A 1 89 ? -11.630 -0.793 7.285 1.00 83.69 89 LEU A CA 1
ATOM 663 C C . LEU A 1 89 ? -11.515 -0.494 5.793 1.00 83.69 89 LEU A C 1
ATOM 665 O O . LEU A 1 89 ? -10.440 -0.648 5.213 1.00 83.69 89 LEU A O 1
ATOM 669 N N . GLN A 1 90 ? -12.623 -0.030 5.206 1.00 80.50 90 GLN A N 1
ATOM 670 C CA . GLN A 1 90 ? -12.701 0.286 3.786 1.00 80.50 90 GLN A CA 1
ATOM 671 C C . GLN A 1 90 ? -11.552 1.224 3.409 1.00 80.50 90 GLN A C 1
ATOM 673 O O . GLN A 1 90 ? -11.479 2.343 3.938 1.00 80.50 90 GLN A O 1
ATOM 678 N N . PRO A 1 91 ? -10.618 0.764 2.561 1.00 73.75 91 PRO A N 1
ATOM 679 C CA . PRO A 1 91 ? -9.440 1.545 2.307 1.00 73.75 91 PRO A CA 1
ATOM 680 C C . PRO A 1 91 ? -9.807 2.750 1.453 1.00 73.75 91 PRO A C 1
ATOM 682 O O . PRO A 1 91 ? -10.478 2.620 0.432 1.00 73.75 91 PRO A O 1
ATOM 685 N N . GLY A 1 92 ? -9.345 3.933 1.857 1.00 75.50 92 GLY A N 1
ATOM 686 C CA . GLY A 1 92 ? -9.489 5.124 1.018 1.00 75.50 92 GLY A CA 1
ATOM 687 C C . GLY A 1 92 ? -8.604 5.047 -0.229 1.00 75.50 92 GLY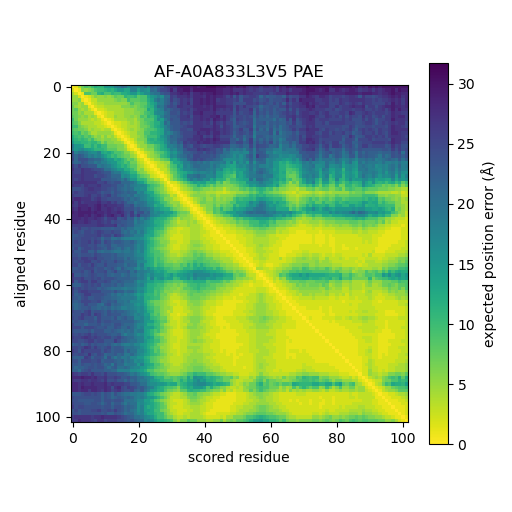 A C 1
ATOM 688 O O . GLY A 1 92 ? -8.913 5.660 -1.245 1.00 75.50 92 GLY A O 1
ATOM 689 N N . ILE A 1 93 ? -7.492 4.304 -0.141 1.00 83.25 93 ILE A N 1
ATOM 690 C CA . ILE A 1 93 ? -6.493 4.133 -1.200 1.00 83.25 93 ILE A CA 1
ATOM 691 C C . ILE A 1 93 ? -5.888 2.729 -1.064 1.00 83.25 93 ILE A C 1
ATOM 693 O O . ILE A 1 93 ? -5.248 2.435 -0.058 1.00 83.25 93 ILE A O 1
ATOM 697 N N . ALA A 1 94 ? -6.069 1.873 -2.067 1.00 92.56 94 ALA A N 1
ATOM 698 C CA . ALA A 1 94 ? -5.395 0.580 -2.193 1.00 92.56 94 ALA A CA 1
ATOM 699 C C . ALA A 1 94 ? -4.970 0.406 -3.655 1.00 92.56 94 ALA A C 1
ATOM 701 O O . ALA A 1 94 ? -5.810 0.185 -4.524 1.00 92.56 94 ALA A O 1
ATOM 702 N N . THR A 1 95 ? -3.684 0.592 -3.949 1.00 94.06 95 THR A N 1
ATOM 703 C CA . THR A 1 95 ? -3.203 0.705 -5.336 1.00 94.06 95 THR A CA 1
ATOM 704 C C . THR A 1 95 ? -1.871 0.009 -5.539 1.00 94.06 95 THR A C 1
ATOM 706 O O . THR A 1 95 ? -0.985 0.133 -4.692 1.00 94.06 95 THR A O 1
ATOM 709 N N . CYS A 1 96 ? -1.705 -0.602 -6.711 1.00 94.00 96 CYS A N 1
ATOM 710 C CA . CYS A 1 96 ? -0.437 -1.106 -7.224 1.00 94.00 96 CYS A CA 1
ATOM 711 C C . CYS A 1 96 ? -0.086 -0.370 -8.518 1.00 94.00 96 CYS A C 1
ATOM 713 O O . CYS A 1 96 ? -0.630 -0.661 -9.581 1.00 94.00 96 CYS A O 1
ATOM 715 N N . THR A 1 97 ? 0.824 0.596 -8.433 1.00 94.50 97 THR A N 1
ATOM 716 C CA . THR A 1 97 ? 1.156 1.480 -9.555 1.00 94.50 97 THR A CA 1
ATOM 717 C C . THR A 1 97 ? 2.527 1.132 -10.107 1.00 94.50 97 THR A C 1
ATOM 719 O O . THR A 1 97 ? 3.519 1.182 -9.383 1.00 94.50 97 THR A O 1
ATOM 722 N N . ARG A 1 98 ? 2.617 0.806 -11.401 1.00 93.56 98 ARG A N 1
ATOM 723 C CA . ARG A 1 98 ? 3.921 0.651 -12.064 1.00 93.56 98 ARG A CA 1
ATOM 724 C C . ARG A 1 98 ? 4.644 1.994 -12.096 1.00 93.56 98 ARG A C 1
ATOM 726 O O . ARG A 1 98 ? 4.087 2.992 -12.544 1.00 93.56 98 ARG A O 1
ATOM 733 N N . VAL A 1 99 ? 5.892 1.998 -11.653 1.00 92.12 99 VAL A N 1
ATOM 734 C CA . VAL A 1 99 ? 6.766 3.169 -11.619 1.00 92.12 99 VAL A CA 1
ATOM 735 C C . VAL A 1 99 ? 8.073 2.853 -12.331 1.00 92.12 99 VAL A C 1
ATOM 737 O O . VAL A 1 99 ? 8.570 1.728 -12.285 1.00 92.12 99 VAL A O 1
ATOM 740 N N . VAL A 1 100 ? 8.634 3.850 -13.010 1.00 89.56 100 VAL A N 1
ATOM 741 C CA . VAL A 1 100 ? 9.964 3.751 -13.617 1.00 89.56 100 VAL A CA 1
ATOM 742 C C . VAL A 1 100 ? 10.935 4.485 -12.709 1.00 89.56 100 VAL A C 1
ATOM 744 O O . VAL A 1 100 ? 10.862 5.707 -12.579 1.00 89.56 100 VAL A O 1
ATOM 747 N N . LEU A 1 101 ? 11.824 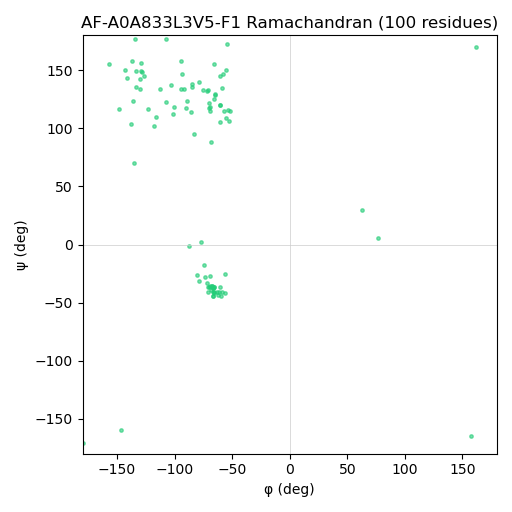3.726 -12.083 1.00 86.75 101 LEU A N 1
ATOM 748 C CA . LEU A 1 101 ? 12.838 4.216 -11.166 1.00 86.75 101 LEU A CA 1
ATOM 749 C C . LEU A 1 101 ? 14.158 4.448 -11.903 1.00 86.75 101 LEU A C 1
ATOM 751 O O . LEU A 1 101 ? 14.407 3.905 -12.986 1.00 86.75 101 LEU A O 1
ATOM 755 N N . ARG A 1 102 ? 14.977 5.303 -11.306 1.00 81.56 102 ARG A N 1
ATOM 756 C CA . ARG A 1 102 ? 16.326 5.671 -11.730 1.00 81.56 102 ARG A CA 1
ATOM 757 C C . ARG A 1 102 ? 17.228 5.674 -10.514 1.00 81.56 102 ARG A C 1
ATOM 759 O O . ARG A 1 102 ? 16.675 5.778 -9.402 1.00 81.56 102 ARG A O 1
#

Foldseek 3Di:
DPDVVVVVVVVVVVVVVPPPPPDDDPPDQEDAPDADPDDDDKDKKKKWWWWAFDQDPPRDTGIDIHIYIGRDQVVSVVVLVVVCVVGVGDTPDTDIHMDIGD

Mean predicted aligned error: 11.98 Å

Sequence (102 aa):
MINRLTLSLSLAALTLAAIPAQAWSPPSVGQTCAGTRGAGPRHVAVAGNYLGGRLVRDGIVDRKSFQACFQTVDRCELWLADKARQFPLQPGIATCTRVVLR

pLDDT: mean 80.42, std 12.55, range [49.81, 95.12]

Solvent-accessible surface area (backbone atoms only — not comparable to full-atom values): 6025 Å² total; per-residue (Å²): 131,85,56,70,67,61,55,53,53,52,54,53,52,53,58,65,69,63,57,77,77,75,73,85,72,81,75,84,51,44,59,62,72,83,55,57,91,76,90,70,76,73,46,72,35,19,39,26,39,39,30,28,16,43,81,47,79,94,81,41,69,52,72,46,69,38,34,29,52,30,83,41,63,68,63,31,52,55,48,49,53,53,46,42,72,78,20,63,41,85,52,88,42,75,45,69,42,79,40,79,36,57

Radius of gyration: 23.53 Å; Cα contacts (8 Å, |Δi|>4): 154; chains: 1; bounding box: 36×26×79 Å